Protein AF-A0A958RCG5-F1 (afdb_monomer_lite)

Radius of gyration: 9.53 Å; chains: 1; bounding box: 21×18×22 Å

Structure (mmCIF, N/CA/C/O backbone):
data_AF-A0A958RCG5-F1
#
_entry.id   AF-A0A958RCG5-F1
#
loop_
_atom_site.gr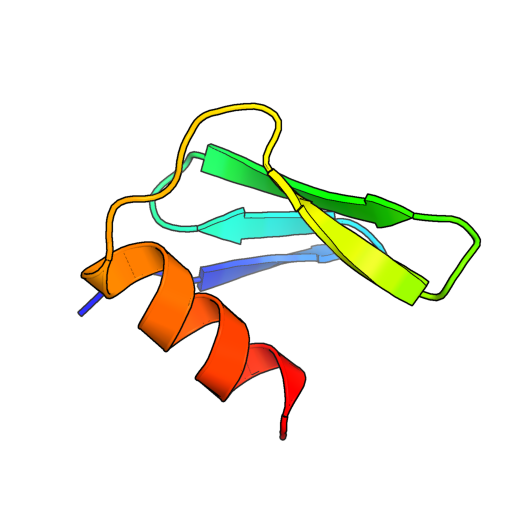oup_PDB
_atom_site.id
_atom_site.type_symbol
_atom_site.label_atom_id
_atom_site.label_alt_id
_atom_site.label_comp_id
_atom_site.label_asym_id
_atom_site.label_entity_id
_atom_site.label_seq_id
_atom_site.pdbx_PDB_ins_code
_atom_site.Cartn_x
_atom_site.Cartn_y
_atom_site.Cartn_z
_atom_site.occupancy
_atom_site.B_iso_or_equiv
_atom_site.auth_seq_id
_atom_site.auth_comp_id
_atom_site.auth_asym_id
_atom_site.auth_atom_id
_atom_site.pdbx_PDB_model_num
ATOM 1 N N . MET A 1 1 ? -4.693 -4.905 11.666 1.00 70.94 1 MET A N 1
ATOM 2 C CA . MET A 1 1 ? -3.752 -5.301 10.597 1.00 70.94 1 MET A CA 1
ATOM 3 C C . MET A 1 1 ? -4.425 -5.015 9.266 1.00 70.94 1 MET A C 1
ATOM 5 O O . ME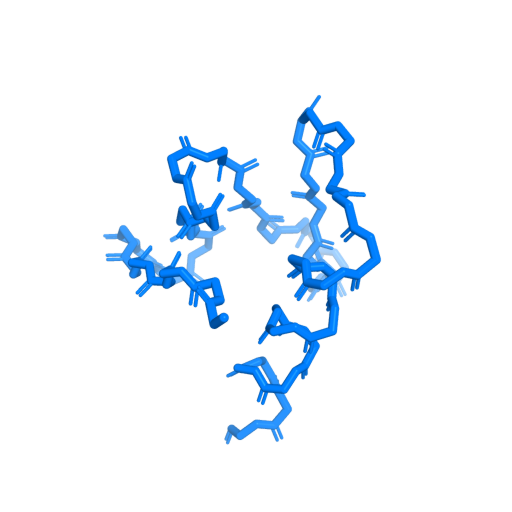T A 1 1 ? -5.531 -5.502 9.069 1.00 70.94 1 MET A O 1
ATOM 9 N N . ALA A 1 2 ? -3.838 -4.173 8.413 1.00 84.56 2 ALA A N 1
ATOM 10 C CA . ALA A 1 2 ? -4.375 -3.937 7.073 1.00 84.56 2 ALA A CA 1
ATOM 11 C C . ALA A 1 2 ? -3.876 -5.031 6.120 1.00 84.56 2 ALA A C 1
ATOM 13 O O . ALA A 1 2 ? -2.715 -5.429 6.191 1.00 84.56 2 ALA A O 1
ATOM 14 N N . LEU A 1 3 ? -4.748 -5.521 5.240 1.00 92.44 3 LEU A N 1
ATOM 15 C CA . LEU A 1 3 ? -4.374 -6.489 4.211 1.00 92.44 3 LEU A CA 1
ATOM 16 C C . LEU A 1 3 ? -3.748 -5.753 3.025 1.00 92.44 3 LEU A C 1
ATOM 18 O O . LEU A 1 3 ? -4.390 -4.864 2.469 1.00 92.44 3 LEU A O 1
ATOM 22 N N . ILE A 1 4 ? -2.538 -6.133 2.615 1.00 93.69 4 ILE A N 1
ATOM 23 C CA . ILE A 1 4 ? -1.884 -5.570 1.429 1.00 93.69 4 ILE A CA 1
ATOM 24 C C . ILE A 1 4 ? -1.757 -6.654 0.367 1.00 93.69 4 ILE A C 1
ATOM 26 O O . ILE A 1 4 ? -1.233 -7.735 0.622 1.00 93.69 4 ILE A O 1
ATOM 30 N N . THR A 1 5 ? -2.250 -6.368 -0.832 1.00 94.81 5 THR A N 1
ATOM 31 C CA . THR A 1 5 ? -2.159 -7.262 -1.988 1.00 94.81 5 THR A CA 1
ATOM 32 C C . THR A 1 5 ? -1.434 -6.545 -3.113 1.00 94.81 5 THR A C 1
ATOM 34 O O . THR A 1 5 ? -1.902 -5.507 -3.585 1.00 94.81 5 THR A O 1
ATOM 37 N N . LYS A 1 6 ? -0.305 -7.098 -3.564 1.00 93.94 6 LYS A N 1
ATOM 38 C CA . LYS A 1 6 ? 0.376 -6.609 -4.765 1.00 93.94 6 LYS A CA 1
ATOM 39 C C . LYS A 1 6 ? -0.422 -7.022 -5.997 1.00 93.94 6 LYS A C 1
ATOM 41 O O . LYS A 1 6 ? -0.720 -8.202 -6.159 1.00 93.94 6 LYS A O 1
ATOM 46 N N . ILE A 1 7 ? -0.791 -6.050 -6.830 1.00 94.19 7 ILE A N 1
ATOM 47 C CA . ILE A 1 7 ? -1.412 -6.315 -8.134 1.00 94.19 7 ILE A CA 1
ATOM 48 C C . ILE A 1 7 ? -0.308 -6.420 -9.189 1.00 94.19 7 ILE A C 1
ATOM 50 O O . ILE A 1 7 ? -0.247 -7.401 -9.921 1.00 94.19 7 ILE A O 1
ATOM 54 N N . ASP A 1 8 ? 0.586 -5.430 -9.219 1.00 94.06 8 ASP A N 1
ATOM 55 C CA . ASP A 1 8 ? 1.754 -5.353 -10.100 1.00 94.06 8 ASP A CA 1
ATOM 56 C C . ASP A 1 8 ? 2.836 -4.454 -9.464 1.00 94.06 8 ASP A C 1
ATOM 58 O O . ASP A 1 8 ? 2.716 -4.045 -8.308 1.00 94.06 8 ASP A O 1
ATOM 62 N N . ASP A 1 9 ? 3.921 -4.155 -10.179 1.00 90.94 9 ASP A N 1
ATOM 63 C CA . ASP A 1 9 ? 5.040 -3.349 -9.659 1.00 90.94 9 ASP A CA 1
ATOM 64 C C . ASP A 1 9 ? 4.704 -1.880 -9.367 1.00 90.94 9 ASP A C 1
ATOM 66 O O . ASP A 1 9 ? 5.471 -1.188 -8.694 1.00 90.94 9 ASP A O 1
ATOM 70 N N . ARG A 1 10 ? 3.565 -1.391 -9.856 1.00 92.81 10 ARG A N 1
ATOM 71 C CA . ARG A 1 10 ? 3.090 -0.020 -9.658 1.00 92.81 10 ARG A CA 1
ATOM 72 C C . ARG A 1 10 ? 1.736 0.055 -8.969 1.00 92.81 10 ARG A C 1
ATOM 74 O O . ARG A 1 10 ? 1.306 1.166 -8.683 1.00 92.81 10 ARG A O 1
ATOM 81 N N . ASN A 1 11 ? 1.073 -1.063 -8.678 1.00 95.44 11 ASN A N 1
ATOM 82 C CA . ASN A 1 11 ? -0.248 -1.059 -8.054 1.00 95.44 11 ASN A CA 1
ATOM 83 C C . ASN A 1 11 ? -0.355 -2.052 -6.892 1.00 95.44 11 ASN A C 1
ATOM 85 O O . ASN A 1 11 ? -0.007 -3.230 -6.999 1.00 95.44 11 ASN A O 1
ATOM 89 N N . LEU A 1 12 ? -0.937 -1.571 -5.796 1.00 95.31 12 LEU A N 1
ATOM 90 C CA . LEU A 1 12 ? -1.252 -2.314 -4.584 1.00 95.31 12 LEU A CA 1
ATOM 91 C C . LEU A 1 12 ? -2.732 -2.128 -4.230 1.00 95.31 12 LEU A C 1
ATOM 93 O O . LEU A 1 12 ? -3.369 -1.129 -4.571 1.00 95.31 12 LEU A O 1
ATOM 97 N N . ARG A 1 13 ? -3.275 -3.077 -3.475 1.00 95.38 13 ARG A N 1
ATOM 98 C CA . ARG A 1 13 ? -4.528 -2.915 -2.739 1.00 95.38 13 ARG A CA 1
ATOM 99 C C . ARG A 1 13 ? -4.244 -2.928 -1.254 1.00 95.38 13 ARG A C 1
ATOM 101 O O . ARG A 1 13 ? -3.714 -3.912 -0.756 1.00 95.38 13 ARG A O 1
ATOM 108 N N . VAL A 1 14 ? -4.658 -1.876 -0.560 1.00 95.31 14 VAL A N 1
ATOM 109 C CA . VAL A 1 14 ? -4.633 -1.796 0.901 1.00 95.31 14 VAL A CA 1
ATOM 110 C C . VAL A 1 14 ? -6.071 -1.909 1.381 1.00 95.31 14 VAL A C 1
ATOM 112 O O . VAL A 1 14 ? -6.880 -1.015 1.150 1.00 95.31 14 VAL A O 1
ATOM 115 N N . ASN A 1 15 ? -6.416 -3.053 1.968 1.00 93.56 15 ASN A N 1
ATOM 116 C CA . ASN A 1 15 ? -7.758 -3.372 2.452 1.00 93.56 15 ASN A CA 1
ATOM 117 C C . ASN A 1 15 ? -8.851 -3.161 1.379 1.00 93.56 15 ASN A C 1
ATOM 119 O O . ASN A 1 15 ? -9.925 -2.620 1.627 1.00 93.56 15 ASN A O 1
ATOM 123 N N . GLY A 1 16 ? -8.528 -3.525 0.134 1.00 91.88 16 GLY A N 1
ATOM 124 C CA . GLY A 1 16 ? -9.397 -3.341 -1.031 1.00 91.88 16 GLY A CA 1
ATOM 125 C C . GLY A 1 16 ? -9.296 -1.973 -1.720 1.00 91.88 16 GLY A C 1
ATOM 126 O O . GLY A 1 16 ? -9.728 -1.871 -2.870 1.00 91.88 16 GLY A O 1
ATOM 127 N N . LYS A 1 17 ? -8.678 -0.960 -1.096 1.00 94.12 17 LYS A N 1
ATOM 128 C CA . LYS A 1 17 ? -8.455 0.375 -1.679 1.00 94.12 17 LYS A CA 1
ATOM 129 C C . LYS A 1 17 ? -7.248 0.367 -2.611 1.00 94.12 17 LYS A C 1
ATOM 131 O O . LYS A 1 17 ? -6.192 -0.144 -2.250 1.00 94.12 17 LYS A O 1
ATOM 136 N N . LEU A 1 18 ? -7.396 0.943 -3.803 1.00 94.88 18 LEU A N 1
ATOM 137 C CA . LEU A 1 18 ? -6.316 1.015 -4.786 1.00 94.88 18 LEU A CA 1
ATOM 138 C C . LEU A 1 18 ? -5.277 2.070 -4.384 1.00 94.88 18 LEU A C 1
ATOM 140 O O . LEU A 1 18 ? -5.615 3.239 -4.168 1.00 94.88 18 LEU A O 1
ATOM 144 N N . VAL A 1 19 ? -4.021 1.640 -4.362 1.00 96.06 19 VAL A N 1
ATOM 145 C CA . VAL A 1 19 ? -2.834 2.472 -4.186 1.00 96.06 19 VAL A CA 1
ATOM 146 C C . VAL A 1 19 ? -1.930 2.257 -5.394 1.00 96.06 19 VAL A C 1
ATOM 148 O O . VAL A 1 19 ? -1.676 1.121 -5.780 1.00 96.06 19 VAL A O 1
ATOM 151 N N . TYR A 1 20 ? -1.460 3.333 -6.005 1.00 95.62 20 TYR A N 1
ATOM 152 C CA . TYR A 1 20 ? -0.621 3.300 -7.195 1.00 95.62 20 TYR A CA 1
ATOM 153 C C . TYR A 1 20 ? 0.651 4.113 -6.980 1.00 95.62 20 TYR A C 1
ATOM 155 O O . TYR A 1 20 ? 0.667 5.078 -6.216 1.00 95.62 20 TYR A O 1
ATOM 163 N N . ARG A 1 21 ? 1.723 3.721 -7.658 1.00 95.00 21 ARG A N 1
ATOM 164 C CA . ARG A 1 21 ? 3.003 4.420 -7.637 1.00 95.00 21 ARG A CA 1
ATOM 165 C C . ARG A 1 21 ? 3.029 5.464 -8.748 1.00 95.00 21 ARG A C 1
ATOM 167 O O . ARG A 1 21 ? 2.820 5.127 -9.915 1.00 95.00 21 ARG A O 1
ATOM 174 N N . ASP A 1 22 ? 3.245 6.725 -8.389 1.00 93.19 22 ASP A N 1
ATOM 175 C CA . ASP A 1 22 ? 3.364 7.813 -9.358 1.00 93.19 22 ASP A CA 1
ATOM 176 C C . ASP A 1 22 ? 4.738 7.837 -10.054 1.00 93.19 22 ASP A C 1
ATOM 178 O O . ASP A 1 22 ? 5.599 6.987 -9.813 1.00 93.19 22 ASP A O 1
ATOM 182 N N . MET A 1 23 ? 4.923 8.791 -10.974 1.00 92.88 23 MET A N 1
ATOM 183 C CA . MET A 1 23 ? 6.162 8.923 -11.752 1.00 92.88 23 MET A CA 1
ATOM 184 C C . MET A 1 23 ? 7.374 9.287 -10.888 1.00 92.88 23 MET A C 1
ATOM 186 O O . MET A 1 23 ? 8.489 8.910 -11.235 1.00 92.88 23 MET A O 1
ATOM 190 N N . ASP A 1 24 ? 7.147 9.947 -9.752 1.00 93.00 24 ASP A N 1
ATOM 191 C CA . ASP A 1 24 ? 8.175 10.293 -8.768 1.00 93.00 24 ASP A CA 1
ATOM 192 C C . ASP A 1 24 ? 8.496 9.118 -7.828 1.00 93.00 24 ASP A C 1
ATOM 194 O O . ASP A 1 24 ? 9.363 9.210 -6.961 1.00 93.00 24 ASP A O 1
ATOM 198 N N . GLY A 1 25 ? 7.805 7.987 -7.995 1.00 89.69 25 GLY A N 1
ATOM 199 C CA . GLY A 1 25 ? 8.004 6.789 -7.198 1.00 89.69 25 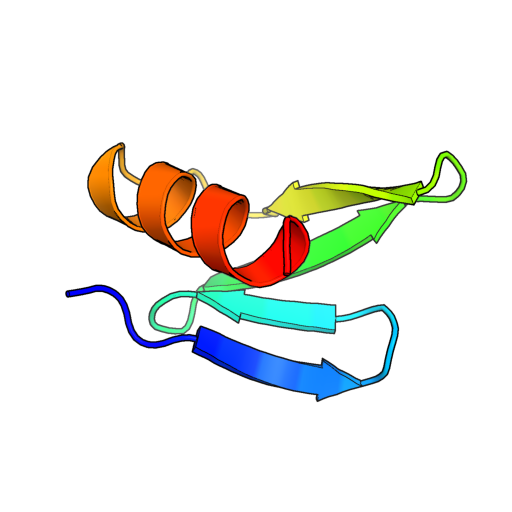GLY A CA 1
ATOM 200 C C . GLY A 1 25 ? 7.248 6.788 -5.870 1.00 89.69 25 GLY A C 1
ATOM 201 O O . GLY A 1 25 ? 7.466 5.861 -5.086 1.00 89.69 25 GLY A O 1
ATOM 202 N N . ASN A 1 26 ? 6.356 7.753 -5.631 1.00 91.75 26 ASN A N 1
ATOM 203 C CA . ASN A 1 26 ? 5.549 7.851 -4.419 1.00 91.75 26 ASN A CA 1
ATOM 204 C C . ASN A 1 26 ? 4.273 7.018 -4.538 1.00 91.75 26 ASN A C 1
ATOM 206 O O . ASN A 1 26 ? 3.584 7.036 -5.559 1.00 91.75 26 ASN A O 1
ATOM 210 N N . TRP A 1 27 ? 3.917 6.322 -3.463 1.00 92.94 27 TRP A N 1
ATOM 211 C CA . TRP A 1 27 ? 2.659 5.587 -3.380 1.00 92.94 27 TRP A CA 1
ATOM 212 C C . TRP A 1 27 ? 1.513 6.531 -3.011 1.00 92.94 27 TRP A C 1
ATOM 214 O O . TRP A 1 27 ? 1.532 7.168 -1.960 1.00 92.94 27 TRP A O 1
ATOM 224 N N . LYS A 1 28 ? 0.504 6.614 -3.880 1.00 93.06 28 LYS A N 1
ATOM 225 C CA . LYS A 1 28 ? -0.698 7.436 -3.714 1.00 93.06 28 LYS A CA 1
ATOM 226 C C . LYS A 1 28 ? -1.939 6.564 -3.747 1.00 93.06 28 LYS A C 1
ATOM 228 O O . LYS A 1 28 ? -2.044 5.647 -4.556 1.00 93.06 28 LYS A O 1
ATOM 233 N N . SER A 1 29 ? -2.904 6.857 -2.889 1.00 93.50 29 SER A N 1
ATOM 234 C CA . SER A 1 29 ? -4.201 6.190 -2.896 1.00 93.50 29 SER A CA 1
ATOM 235 C C . SER A 1 29 ? -5.248 7.076 -3.564 1.00 93.50 29 SER A C 1
ATOM 237 O O . SER A 1 29 ? -5.254 8.295 -3.402 1.00 93.50 29 SER A O 1
ATOM 239 N N . ARG A 1 30 ? -6.160 6.470 -4.332 1.00 89.00 30 ARG A N 1
ATOM 240 C CA . ARG A 1 30 ? -7.296 7.217 -4.910 1.00 89.00 30 ARG A CA 1
ATOM 241 C C . ARG A 1 30 ? -8.378 7.517 -3.867 1.00 89.00 30 ARG A C 1
ATOM 243 O O . ARG A 1 30 ? -9.159 8.447 -4.033 1.00 89.00 30 ARG A O 1
ATOM 250 N N . VAL A 1 31 ? -8.433 6.696 -2.823 1.00 92.88 31 VAL A N 1
ATOM 251 C CA . VAL A 1 31 ? -9.338 6.821 -1.678 1.00 92.88 31 VAL A CA 1
ATOM 252 C C . VAL A 1 31 ? -8.486 7.055 -0.442 1.00 92.88 31 VAL A C 1
ATOM 254 O O . VAL A 1 31 ? -7.432 6.432 -0.306 1.00 92.88 31 VAL A O 1
ATOM 257 N N . GLU A 1 32 ? -8.942 7.923 0.45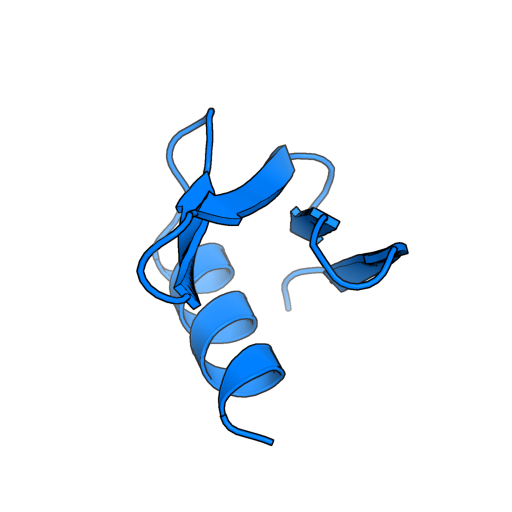6 1.00 93.00 32 GLU A N 1
ATOM 258 C CA . GLU A 1 32 ? -8.248 8.189 1.713 1.00 93.00 32 GLU A CA 1
ATOM 259 C C . GLU A 1 32 ? -8.013 6.887 2.498 1.00 93.00 32 GLU A C 1
ATOM 261 O O . GLU A 1 32 ? -8.916 6.060 2.700 1.00 93.00 32 GLU A O 1
ATOM 266 N N . LEU A 1 33 ? -6.758 6.681 2.893 1.00 93.31 33 LEU A N 1
ATOM 267 C CA . LEU A 1 33 ? -6.367 5.607 3.791 1.00 93.31 33 LEU A CA 1
ATOM 268 C C . LEU A 1 33 ? -6.581 6.079 5.229 1.00 93.31 33 LEU A C 1
ATOM 270 O O . LEU A 1 33 ? -6.289 7.218 5.580 1.00 93.31 33 LEU A O 1
ATOM 274 N N . THR A 1 34 ? -7.067 5.186 6.079 1.00 95.44 34 THR A N 1
ATOM 275 C CA . THR A 1 34 ? -7.030 5.391 7.528 1.00 95.44 34 THR A CA 1
ATOM 276 C C . THR A 1 34 ? -5.580 5.392 8.010 1.00 95.44 34 THR A C 1
ATOM 278 O O . THR A 1 34 ? -4.697 4.848 7.346 1.00 95.44 34 THR A O 1
ATOM 281 N N . ALA A 1 35 ? -5.329 5.928 9.206 1.00 94.12 35 ALA A N 1
ATOM 282 C CA . ALA A 1 35 ? -3.988 5.932 9.795 1.00 94.12 35 ALA A CA 1
ATOM 283 C C . ALA A 1 35 ? -3.348 4.527 9.828 1.00 94.12 35 ALA A C 1
ATOM 285 O O . ALA A 1 35 ? -2.185 4.370 9.469 1.00 94.12 35 ALA A O 1
ATOM 286 N N . ALA A 1 36 ? -4.128 3.494 10.166 1.00 93.50 36 ALA A N 1
ATOM 287 C CA . ALA A 1 36 ? -3.652 2.1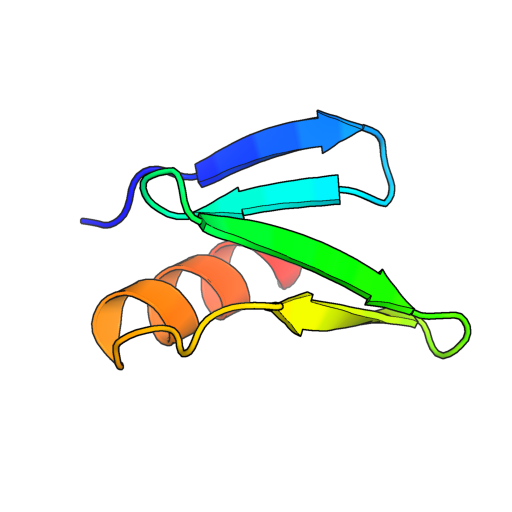11 10.204 1.00 93.50 36 ALA A CA 1
ATOM 288 C C . ALA A 1 36 ? -3.315 1.544 8.811 1.00 93.50 36 ALA A C 1
ATOM 290 O O . ALA A 1 36 ? -2.377 0.764 8.664 1.00 93.50 36 ALA A O 1
ATOM 291 N N . GLU A 1 37 ? -4.073 1.920 7.778 1.00 94.75 37 GLU A N 1
ATOM 292 C CA . GLU A 1 37 ? -3.796 1.523 6.392 1.00 94.75 37 GLU A CA 1
ATOM 293 C C . GLU A 1 37 ? -2.559 2.242 5.843 1.00 94.75 37 GLU A C 1
ATOM 295 O O . GLU A 1 37 ? -1.747 1.620 5.160 1.00 94.75 37 GLU A O 1
ATOM 300 N N . GLN A 1 38 ? -2.389 3.525 6.175 1.00 93.81 38 GLN A N 1
ATOM 301 C CA . GLN A 1 38 ? -1.210 4.297 5.794 1.00 93.81 38 GLN A CA 1
ATOM 302 C C . GLN A 1 38 ? 0.055 3.757 6.469 1.00 93.81 38 GLN A C 1
ATOM 304 O O . GLN A 1 38 ? 1.082 3.615 5.812 1.00 93.81 38 GLN A O 1
ATOM 309 N N . GLU A 1 39 ? -0.013 3.419 7.758 1.00 93.75 39 GLU A N 1
ATOM 310 C CA . GLU A 1 39 ? 1.105 2.809 8.484 1.00 93.75 39 GLU A CA 1
ATOM 311 C C . GLU A 1 39 ? 1.490 1.452 7.882 1.00 93.75 39 GLU A C 1
ATOM 313 O O . GLU A 1 39 ? 2.665 1.201 7.619 1.00 93.75 39 GLU A O 1
ATOM 318 N N . ALA A 1 40 ? 0.504 0.603 7.582 1.00 92.94 40 ALA A N 1
ATOM 319 C CA . ALA A 1 40 ? 0.754 -0.683 6.941 1.00 92.94 40 ALA A CA 1
ATOM 320 C C . ALA A 1 40 ? 1.389 -0.524 5.552 1.00 92.94 40 ALA A C 1
ATOM 322 O O . ALA A 1 40 ? 2.337 -1.240 5.233 1.00 92.94 40 ALA A O 1
ATOM 323 N N . LEU A 1 41 ? 0.897 0.421 4.741 1.00 92.62 41 LEU A N 1
ATOM 324 C CA . LEU A 1 41 ? 1.485 0.737 3.440 1.00 92.62 41 LEU A CA 1
ATOM 325 C C . LEU A 1 41 ? 2.935 1.209 3.593 1.00 92.62 41 LEU A C 1
ATOM 327 O O . LEU A 1 41 ? 3.806 0.696 2.902 1.00 92.62 41 LEU A O 1
ATOM 331 N N . 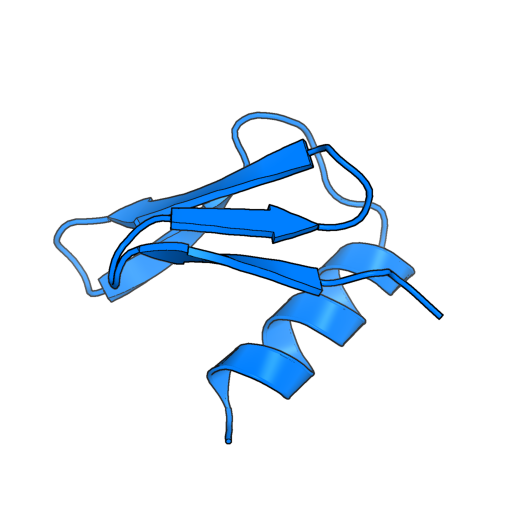ASN A 1 42 ? 3.198 2.137 4.516 1.00 92.50 42 ASN A N 1
ATOM 332 C CA . ASN A 1 42 ? 4.539 2.664 4.773 1.00 92.50 42 ASN A CA 1
ATOM 333 C C . ASN A 1 42 ? 5.515 1.563 5.201 1.00 92.50 42 ASN A C 1
ATOM 335 O O . ASN A 1 42 ? 6.656 1.561 4.752 1.00 92.50 42 ASN A O 1
ATOM 339 N N . ASN A 1 43 ? 5.070 0.623 6.036 1.00 92.44 43 ASN A N 1
ATOM 340 C CA . ASN A 1 43 ? 5.886 -0.520 6.440 1.00 92.44 43 ASN A CA 1
ATOM 341 C C . ASN A 1 43 ? 6.151 -1.471 5.266 1.00 92.44 43 ASN A C 1
ATOM 343 O O . ASN A 1 43 ? 7.273 -1.928 5.105 1.00 92.44 43 ASN A O 1
ATOM 347 N N . TYR A 1 44 ? 5.150 -1.726 4.419 1.00 91.25 44 TYR A N 1
ATOM 348 C CA . TYR A 1 44 ? 5.283 -2.621 3.265 1.00 91.25 44 TYR A CA 1
ATOM 349 C C . TYR A 1 44 ? 6.242 -2.103 2.188 1.00 91.25 44 TYR A C 1
ATOM 351 O O . TYR A 1 44 ? 6.908 -2.895 1.540 1.00 91.25 44 TYR A O 1
ATOM 359 N N . VAL A 1 45 ? 6.287 -0.787 1.963 1.00 89.25 45 VAL A N 1
ATOM 360 C CA . VAL A 1 45 ? 7.102 -0.181 0.889 1.00 89.25 45 VAL A CA 1
ATOM 361 C C . VAL A 1 45 ? 8.512 0.208 1.339 1.00 89.25 45 VAL A C 1
ATOM 363 O O . VAL A 1 45 ? 9.293 0.694 0.522 1.00 89.25 45 VAL A O 1
ATOM 366 N N . LYS A 1 46 ? 8.803 0.084 2.639 1.00 83.62 46 LYS A N 1
ATOM 367 C CA . LYS A 1 46 ? 10.104 0.393 3.245 1.00 83.62 46 LYS A CA 1
ATOM 368 C C . LYS A 1 46 ? 11.028 -0.833 3.313 1.00 83.62 46 LYS A C 1
ATOM 370 O O . LYS A 1 46 ? 12.233 -0.638 3.460 1.00 83.62 46 LYS A O 1
ATOM 375 N N . ASP A 1 47 ? 10.459 -2.034 3.215 1.00 57.59 47 ASP A N 1
ATOM 376 C CA . ASP A 1 47 ? 11.156 -3.311 2.990 1.00 57.59 47 ASP A CA 1
ATOM 377 C C . ASP A 1 47 ? 11.495 -3.487 1.497 1.00 57.59 47 ASP A C 1
ATOM 379 O O . ASP A 1 47 ? 12.624 -3.937 1.197 1.00 57.59 47 ASP A O 1
#

Sequence (47 aa):
MALITKIDDRNLRVNGKLVYRDMDGNWKSRVELTAAEQEALNNYVKD

Foldseek 3Di:
DWDWDDPDPFWIATNNWIWGQDPVRDIDTPDDDDPVSVVVVVVVVVD

pLDDT: mean 91.72, std 6.43, range [57.59, 96.06]

Secondary structure (DSSP, 8-state):
---EEE-SSSEEEETTEEEEE-TTS-EEESSPPPHHHHHHHHHHHH-